Protein AF-A0A3B9SXV6-F1 (afdb_monomer)

Solvent-accessible surface area (backbone atoms only — not comparable to full-atom values): 10364 Å² total; per-residue (Å²): 132,86,76,82,76,75,73,77,79,75,77,85,62,85,47,73,67,56,53,51,51,50,53,52,51,51,51,53,49,53,53,53,49,55,56,50,52,55,51,52,51,53,52,49,53,52,51,55,48,54,52,48,52,51,48,51,51,50,51,47,52,50,48,54,50,49,55,54,65,58,34,74,46,78,51,95,86,28,33,23,39,80,89,62,39,23,32,35,82,41,63,44,57,98,93,51,78,23,40,21,39,36,30,17,78,39,85,89,46,65,80,75,50,71,45,60,67,71,68,64,85,81,84,58,86,60,69,67,30,46,41,61,75,43,80,44,68,41,88,96,40,88,51,29,37,37,38,36,39,41,28,36,47,33,99,85,56,86,53,60,70,40,77,67,48,78,50,75,42,82,75,77,75,83,77,130

Secondary structure (DSSP, 8-state):
------------S--HHHHHHHHHHHHHHHHHHHHHHHHHHHHHHHHHHHHHHHHHHHHHHHHHHHHHHH--EEETTEEEPTTS-EEEEEE--TT--SEEEEEESSTTSPEEEEEESS--TTS---S-EEEEEEEEEPTT-TTEEEEEEEEEEETTEEEEEEEEEEEEP-------

Mean predicted aligned error: 14.28 Å

Sequence (176 aa):
MKAVMRKLRNNIGTSLAEVLVTVLLLSIMGVALTVGVTTVHRTYSQIVRKANEQTLLSTTLIEMRNAIRRSVDYANGKFKSEEGYWFSFENAGTGEKGIQIAYYMEVDGAKVDSIPLVSEADGKISDVYSSFTSVAPAAGKDGIFVITGLEVGNGTDVPTKLDSYKVRQIIKGGSE

pLDDT: mean 71.32, std 14.51, range [34.28, 91.44]

Structure (mmCIF, N/CA/C/O backbone):
data_AF-A0A3B9SXV6-F1
#
_entry.id   AF-A0A3B9SXV6-F1
#
loop_
_atom_site.group_PDB
_atom_site.id
_atom_site.type_symbol
_atom_site.label_atom_id
_atom_site.label_alt_id
_atom_site.label_comp_id
_atom_site.label_asym_id
_atom_site.label_entity_id
_atom_site.label_seq_id
_atom_site.pdbx_PDB_ins_code
_atom_site.Cartn_x
_atom_site.Cartn_y
_atom_site.Cartn_z
_atom_site.occupancy
_atom_site.B_iso_or_equiv
_atom_site.auth_seq_id
_atom_site.auth_comp_id
_atom_site.auth_asym_id
_atom_site.auth_atom_id
_atom_site.pdbx_PDB_model_num
ATOM 1 N N . MET A 1 1 ? -23.915 27.992 84.548 1.00 39.25 1 MET A N 1
ATOM 2 C CA . MET A 1 1 ? -23.105 27.551 83.393 1.00 39.25 1 MET A CA 1
ATOM 3 C C . MET A 1 1 ? -23.945 26.617 82.540 1.00 39.25 1 MET A C 1
ATOM 5 O O . MET A 1 1 ? -24.216 25.499 82.955 1.00 39.25 1 MET A O 1
ATOM 9 N N . LYS A 1 2 ? -24.443 27.112 81.400 1.00 45.09 2 LYS A N 1
ATOM 10 C CA . LYS A 1 2 ? -25.197 26.325 80.418 1.00 45.09 2 LYS A CA 1
ATOM 11 C C . LYS A 1 2 ? -24.224 25.344 79.770 1.00 45.09 2 LYS A C 1
ATOM 13 O O . LYS A 1 2 ? -23.494 25.722 78.860 1.00 45.09 2 LYS A O 1
ATOM 18 N N . ALA A 1 3 ? -24.173 24.118 80.287 1.00 51.41 3 ALA A N 1
ATOM 19 C CA . ALA A 1 3 ? -23.499 23.031 79.601 1.00 51.41 3 ALA A CA 1
ATOM 20 C C . ALA A 1 3 ? -24.169 22.891 78.2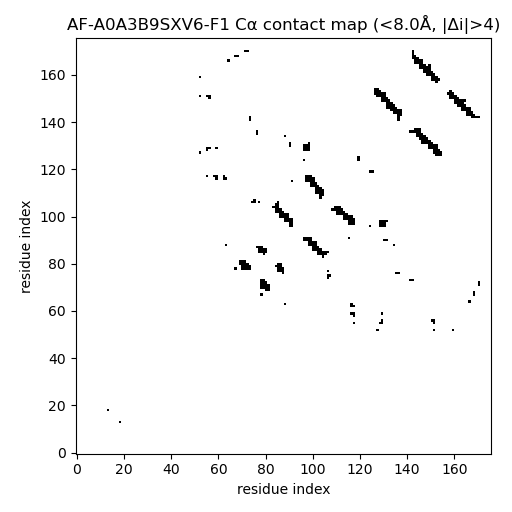36 1.00 51.41 3 ALA A C 1
ATOM 22 O O . ALA A 1 3 ? -25.367 22.628 78.129 1.00 51.41 3 ALA A O 1
ATOM 23 N N . VAL A 1 4 ? -23.379 23.178 77.211 1.00 55.59 4 VAL A N 1
ATOM 24 C CA . VAL A 1 4 ? -23.686 23.097 75.793 1.00 55.59 4 VAL A CA 1
ATOM 25 C C . VAL A 1 4 ? -24.000 21.635 75.461 1.00 55.59 4 VAL A C 1
ATOM 27 O O . VAL A 1 4 ? -23.207 20.923 74.865 1.00 55.59 4 VAL A O 1
ATOM 30 N N . MET A 1 5 ? -25.177 21.151 75.859 1.00 53.97 5 MET A N 1
ATOM 31 C CA . MET A 1 5 ? -25.737 19.879 75.402 1.00 53.97 5 MET A CA 1
ATOM 32 C C . MET A 1 5 ? -26.448 20.084 74.068 1.00 53.97 5 MET A C 1
ATOM 34 O O . MET A 1 5 ? -27.561 19.618 73.840 1.00 53.97 5 MET A O 1
ATOM 38 N N . ARG A 1 6 ? -25.770 20.746 73.129 1.00 53.00 6 ARG A N 1
ATOM 39 C CA . ARG A 1 6 ? -26.061 20.532 71.719 1.00 53.00 6 ARG A CA 1
ATOM 40 C C . ARG A 1 6 ? -25.381 19.218 71.355 1.00 53.00 6 ARG A C 1
ATOM 42 O O . ARG A 1 6 ? -24.307 19.195 70.764 1.00 53.00 6 ARG A O 1
ATOM 49 N N . LYS A 1 7 ? -26.008 18.116 71.776 1.00 46.41 7 LYS A N 1
ATOM 50 C CA . LYS A 1 7 ? -25.741 16.780 71.248 1.00 46.41 7 LYS A CA 1
ATOM 51 C C . LYS A 1 7 ? -26.100 16.864 69.765 1.00 46.41 7 LYS A C 1
ATOM 53 O O . LYS A 1 7 ? -27.257 16.721 69.382 1.00 46.41 7 LYS A O 1
ATOM 58 N N . LEU A 1 8 ? -25.114 17.211 68.939 1.00 54.09 8 LEU A N 1
ATOM 59 C CA . LEU A 1 8 ? -25.147 16.947 67.512 1.00 54.09 8 LEU A CA 1
ATOM 60 C C . LEU A 1 8 ? -25.330 15.439 67.404 1.00 54.09 8 LEU A C 1
ATOM 62 O O . LEU A 1 8 ? -24.401 14.663 67.619 1.00 54.09 8 LEU A O 1
ATOM 66 N N . ARG A 1 9 ? -26.580 15.031 67.191 1.00 52.66 9 ARG A N 1
ATOM 67 C CA . ARG A 1 9 ? -26.954 13.675 66.830 1.00 52.66 9 ARG A CA 1
ATOM 68 C C . ARG A 1 9 ? -26.360 13.428 65.447 1.00 52.66 9 ARG A C 1
ATOM 70 O O . ARG A 1 9 ? -27.032 13.594 64.436 1.00 52.66 9 ARG A O 1
ATOM 77 N N . ASN A 1 10 ? -25.069 13.111 65.425 1.00 56.06 10 ASN A N 1
ATOM 78 C CA . ASN A 1 10 ? -24.400 12.505 64.291 1.00 56.06 10 ASN A CA 1
ATOM 79 C C . ASN A 1 10 ? -25.043 11.130 64.098 1.00 56.06 10 ASN A C 1
ATOM 81 O O . ASN A 1 10 ? -24.573 10.132 64.634 1.00 56.06 10 ASN A O 1
ATOM 85 N N . ASN A 1 11 ? -26.139 11.088 63.340 1.00 53.47 11 ASN A N 1
ATOM 86 C CA . ASN A 1 11 ? -26.643 9.869 62.713 1.00 53.47 11 ASN A CA 1
ATOM 87 C C . ASN A 1 11 ? -25.750 9.551 61.503 1.00 53.47 11 ASN A C 1
ATOM 89 O O . ASN A 1 11 ? -26.212 9.492 60.370 1.00 53.47 11 ASN A O 1
ATOM 93 N N . ILE A 1 12 ? -24.445 9.409 61.750 1.00 56.47 12 ILE A N 1
ATOM 94 C CA . ILE A 1 12 ? -23.479 8.909 60.773 1.00 56.47 12 ILE A CA 1
ATOM 95 C C . ILE A 1 12 ? -23.620 7.387 60.802 1.00 56.47 12 ILE A C 1
ATOM 97 O O . ILE A 1 12 ? -22.855 6.674 61.439 1.00 56.47 12 ILE A O 1
ATOM 101 N N . GLY A 1 13 ? -24.696 6.905 60.200 1.00 59.88 13 GLY A N 1
ATOM 102 C CA . GLY A 1 13 ? -24.944 5.498 59.949 1.00 59.88 13 GLY A CA 1
ATOM 103 C C . GLY A 1 13 ? -25.673 5.441 58.625 1.00 59.88 13 GLY A C 1
ATOM 104 O O . GLY A 1 13 ? -26.790 5.946 58.533 1.00 59.88 13 GLY A O 1
ATOM 105 N N . THR A 1 14 ? -25.010 4.914 57.599 1.00 63.47 14 THR A N 1
ATOM 106 C CA . THR A 1 14 ? -25.608 4.738 56.277 1.00 63.47 14 THR A CA 1
ATOM 107 C C . THR A 1 14 ? -26.869 3.899 56.430 1.00 63.47 14 THR A C 1
ATOM 109 O O . THR A 1 14 ? -26.841 2.784 56.956 1.00 63.47 14 THR A O 1
ATOM 112 N N . SER A 1 15 ? -28.006 4.462 56.026 1.00 80.06 15 SER A N 1
ATOM 113 C CA . SER A 1 15 ? -29.268 3.727 56.046 1.00 80.06 15 SER A CA 1
ATOM 114 C C . SER A 1 15 ? -29.160 2.524 55.104 1.00 80.06 15 SER A C 1
ATOM 116 O O . SER A 1 15 ? -28.562 2.625 54.034 1.00 80.06 15 SER A O 1
ATOM 118 N N . LEU A 1 16 ? -29.773 1.389 55.455 1.00 75.69 16 LEU A N 1
ATOM 119 C CA . LEU A 1 16 ? -29.837 0.216 54.572 1.00 75.69 16 LEU A CA 1
ATOM 120 C C . LEU A 1 16 ? -30.378 0.588 53.179 1.00 75.69 16 LEU A C 1
ATOM 122 O O . LEU A 1 16 ? -29.896 0.084 52.168 1.00 75.69 16 LEU A O 1
ATOM 126 N N . ALA A 1 17 ? -31.335 1.519 53.122 1.00 83.12 17 ALA A N 1
ATOM 127 C CA . ALA A 1 17 ? -31.874 2.038 51.869 1.00 83.12 17 ALA A CA 1
ATOM 128 C C . ALA A 1 17 ? -30.847 2.873 51.086 1.00 83.12 17 ALA A C 1
ATOM 130 O O . ALA A 1 17 ? -30.810 2.814 49.864 1.00 83.12 17 ALA A O 1
ATOM 131 N N . GLU A 1 18 ? -29.987 3.619 51.774 1.00 80.69 18 GLU A N 1
ATOM 132 C CA . GLU A 1 18 ? -28.928 4.427 51.163 1.00 80.69 18 GLU A CA 1
ATOM 133 C C . GLU A 1 18 ? -27.830 3.535 50.561 1.00 80.69 18 GLU A C 1
ATOM 135 O O . GLU A 1 18 ? -27.378 3.771 49.440 1.00 80.69 18 GLU A O 1
ATOM 140 N N . VAL A 1 19 ? -27.477 2.435 51.240 1.00 88.38 19 VAL A N 1
ATOM 141 C CA . VAL A 1 19 ? -26.582 1.397 50.694 1.00 88.38 19 VAL A CA 1
ATOM 142 C C . VAL A 1 19 ? -27.220 0.687 49.493 1.00 88.38 19 VAL A C 1
ATOM 144 O O . VAL A 1 19 ? -26.563 0.466 48.479 1.00 88.38 19 VAL A O 1
ATOM 147 N N . LEU A 1 20 ? -28.516 0.374 49.554 1.00 85.88 20 LEU A N 1
ATOM 148 C CA . LEU A 1 20 ? -29.223 -0.262 48.439 1.00 85.88 20 LEU A CA 1
ATOM 149 C C . LEU A 1 20 ? -29.266 0.644 47.196 1.00 85.88 20 LEU A C 1
ATOM 151 O O . LEU A 1 20 ? -28.992 0.190 46.086 1.00 85.88 20 LEU A O 1
ATOM 155 N N . VAL A 1 21 ? -29.569 1.932 47.383 1.00 88.50 21 VAL A N 1
ATOM 156 C CA . VAL A 1 21 ? -29.612 2.924 46.299 1.00 88.50 21 VAL A CA 1
ATOM 157 C C . VAL A 1 21 ? -28.219 3.160 45.720 1.00 88.50 21 VAL A C 1
ATOM 159 O O . VAL A 1 21 ? -28.069 3.217 44.503 1.00 88.50 21 VAL A O 1
ATOM 162 N N . THR A 1 22 ? -27.182 3.246 46.554 1.00 88.75 22 THR A N 1
ATOM 163 C CA . THR A 1 22 ? -25.801 3.402 46.066 1.00 88.75 22 THR A CA 1
ATOM 164 C C . THR A 1 22 ? -25.323 2.186 45.275 1.00 88.75 22 THR A C 1
ATOM 166 O O . THR A 1 22 ? -24.760 2.365 44.199 1.00 88.75 22 THR A O 1
ATOM 169 N N . VAL A 1 23 ? -25.605 0.958 45.722 1.00 88.56 23 VAL A N 1
ATOM 170 C CA . VAL A 1 23 ? -25.275 -0.262 44.959 1.00 88.56 23 VAL A CA 1
ATOM 171 C C . VAL A 1 23 ? -26.040 -0.318 43.632 1.00 88.56 23 VAL A C 1
ATOM 173 O O . VAL A 1 23 ? -25.454 -0.661 42.604 1.00 88.56 23 VAL A O 1
ATOM 176 N N . LEU A 1 24 ? -27.318 0.072 43.623 1.00 88.94 24 LEU A N 1
ATOM 177 C CA . LEU A 1 24 ? -28.122 0.157 42.402 1.00 88.94 24 LEU A CA 1
ATOM 178 C C . LEU A 1 24 ? -27.519 1.159 41.402 1.00 88.94 24 LEU A C 1
ATOM 180 O O . LEU A 1 24 ? -27.339 0.832 40.230 1.00 88.94 24 LEU A O 1
ATOM 184 N N . LEU A 1 25 ? -27.163 2.361 41.866 1.00 88.75 25 LEU A N 1
ATOM 185 C CA . LEU A 1 25 ? -26.548 3.395 41.030 1.00 88.75 25 LEU A CA 1
ATOM 186 C C . LEU A 1 25 ? -25.181 2.955 40.491 1.00 88.75 25 LEU A C 1
ATOM 188 O O . LEU A 1 25 ? -24.907 3.136 39.305 1.00 88.75 25 LEU A O 1
ATOM 192 N N . LEU A 1 26 ? -24.354 2.317 41.322 1.00 88.12 26 LEU A N 1
ATOM 193 C CA . LEU A 1 26 ? -23.063 1.764 40.907 1.00 88.12 26 LEU A CA 1
ATOM 194 C C . LEU A 1 26 ? -23.216 0.645 39.869 1.00 88.12 26 LEU A C 1
ATOM 196 O O . LEU A 1 26 ? -22.438 0.587 38.920 1.00 88.12 26 LEU A O 1
ATOM 200 N N . SER A 1 27 ? -24.232 -0.212 40.005 1.00 84.31 27 SER A N 1
ATOM 201 C CA . SER A 1 27 ? -24.530 -1.265 39.028 1.00 84.31 27 SER A CA 1
ATOM 202 C C . SER A 1 27 ? -24.930 -0.679 37.670 1.00 84.31 27 SER A C 1
ATOM 204 O O . SER A 1 27 ? -24.380 -1.076 36.641 1.00 84.31 27 SER A O 1
ATOM 206 N N . ILE A 1 28 ? -25.811 0.328 37.664 1.00 85.44 28 ILE A N 1
ATOM 207 C CA . ILE A 1 28 ? -26.234 1.023 36.439 1.00 85.44 28 ILE A CA 1
ATOM 208 C C . ILE A 1 28 ? -25.045 1.742 35.783 1.00 85.44 28 ILE A C 1
ATOM 210 O O . ILE A 1 28 ? -24.841 1.617 34.574 1.00 85.44 28 ILE A O 1
ATOM 214 N N . MET A 1 29 ? -24.219 2.446 36.567 1.00 82.81 29 MET A N 1
ATOM 215 C CA . MET A 1 29 ? -23.000 3.089 36.060 1.00 82.81 29 MET A CA 1
ATOM 216 C C . MET A 1 29 ? -22.008 2.065 35.498 1.00 82.81 29 MET A C 1
ATOM 218 O O . MET A 1 29 ? -21.423 2.308 34.445 1.00 82.81 29 MET A O 1
ATOM 222 N N . GLY A 1 30 ? -21.853 0.905 36.141 1.00 79.06 30 GLY A N 1
ATOM 223 C CA . GLY A 1 30 ? -20.980 -0.168 35.665 1.00 79.06 30 GLY A CA 1
ATOM 224 C C . GLY A 1 30 ? -21.363 -0.672 34.272 1.00 79.06 30 GLY A C 1
ATOM 225 O O . GLY A 1 30 ? -20.494 -0.804 33.406 1.00 79.06 30 GLY A O 1
ATOM 226 N N . VAL A 1 31 ? -22.662 -0.881 34.028 1.00 77.88 31 VAL A N 1
ATOM 227 C CA . VAL A 1 31 ? -23.189 -1.300 32.715 1.00 77.88 31 VAL A CA 1
ATOM 228 C C . VAL A 1 31 ? -23.021 -0.194 31.667 1.00 77.88 31 VAL A C 1
ATOM 230 O O . VAL A 1 31 ? -22.567 -0.454 30.552 1.00 77.88 31 VAL A O 1
ATOM 233 N N . ALA A 1 32 ? -23.327 1.057 32.019 1.00 73.88 32 ALA A N 1
ATOM 234 C CA . ALA A 1 32 ? -23.171 2.190 31.105 1.00 73.88 32 ALA A CA 1
ATOM 235 C C . ALA A 1 32 ? -21.707 2.382 30.662 1.00 73.88 32 ALA A C 1
ATOM 237 O O . ALA A 1 32 ? -21.434 2.609 29.481 1.00 73.88 32 ALA A O 1
ATOM 238 N N . LEU A 1 33 ? -20.756 2.226 31.590 1.00 73.44 33 LEU A N 1
ATOM 239 C CA . LEU A 1 33 ? -19.323 2.320 31.306 1.00 73.44 33 LEU A CA 1
ATOM 240 C C . LEU A 1 33 ? -18.834 1.183 30.403 1.00 73.44 33 LEU A C 1
ATOM 242 O O . LEU A 1 33 ? -18.082 1.439 29.465 1.00 73.44 33 LEU A O 1
ATOM 246 N N . THR A 1 34 ? -19.277 -0.058 30.624 1.00 71.94 34 THR A N 1
ATOM 247 C CA . THR A 1 34 ? -18.862 -1.200 29.784 1.00 71.94 34 THR A CA 1
ATOM 248 C C . THR A 1 34 ? -19.338 -1.056 28.337 1.00 71.94 34 THR A C 1
ATOM 250 O O . THR A 1 34 ? -18.570 -1.299 27.399 1.00 71.94 34 THR A O 1
ATOM 253 N N . VAL A 1 35 ? -20.575 -0.593 28.134 1.00 73.06 35 VAL A N 1
ATOM 254 C CA . VAL A 1 35 ? -21.114 -0.311 26.792 1.00 73.06 35 VAL A CA 1
ATOM 255 C C . VAL A 1 35 ? -20.382 0.867 26.134 1.00 73.06 35 VAL A C 1
ATOM 257 O O . VAL A 1 35 ? -20.016 0.795 24.954 1.00 73.06 35 VAL A O 1
ATOM 260 N N . GLY A 1 36 ? -20.106 1.929 26.899 1.00 68.75 36 GLY A N 1
ATOM 261 C CA . GLY A 1 36 ? -19.373 3.102 26.424 1.00 68.75 36 GLY A CA 1
ATOM 262 C C . GLY A 1 36 ? -17.949 2.771 25.970 1.00 68.75 36 GLY A C 1
ATOM 263 O O . GLY A 1 36 ? -17.570 3.103 24.847 1.00 68.75 36 GLY A O 1
ATOM 264 N N . VAL A 1 37 ? -17.183 2.046 26.792 1.00 71.75 37 VAL A N 1
ATOM 265 C CA . VAL A 1 37 ? -15.795 1.648 26.489 1.00 71.75 37 VAL A CA 1
ATOM 266 C C . VAL A 1 37 ? -15.724 0.786 25.232 1.00 71.75 37 VAL A C 1
ATOM 268 O O . VAL A 1 37 ? -14.881 1.027 24.371 1.00 71.75 37 VAL A O 1
ATOM 271 N N . THR A 1 38 ? -16.638 -0.175 25.077 1.00 71.62 38 THR A N 1
ATOM 272 C CA . THR A 1 38 ? -16.666 -1.049 23.893 1.00 71.62 38 THR A CA 1
ATOM 273 C C . THR A 1 38 ? -16.910 -0.250 22.612 1.00 71.62 38 THR A C 1
ATOM 275 O O . THR A 1 38 ? -16.274 -0.496 21.587 1.00 71.62 38 THR A O 1
ATOM 278 N N . THR A 1 39 ? -17.808 0.734 22.669 1.00 71.88 39 THR A N 1
ATOM 279 C CA . THR A 1 39 ? -18.130 1.589 21.520 1.00 71.88 39 THR A CA 1
ATOM 280 C C . THR A 1 39 ? -16.957 2.495 21.159 1.00 71.88 39 THR A C 1
ATOM 282 O O . THR A 1 39 ? -16.557 2.541 19.999 1.00 71.88 39 THR A O 1
ATOM 2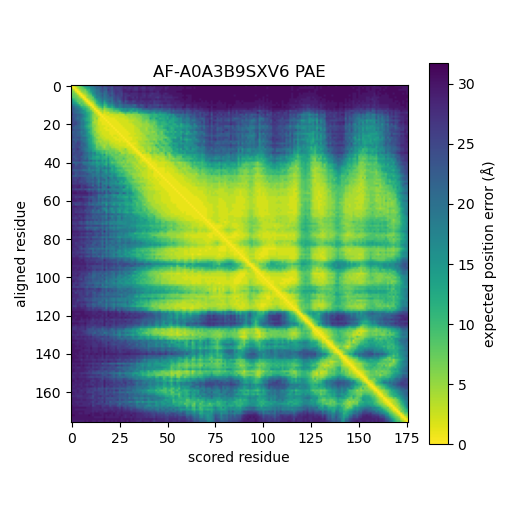85 N N . VAL A 1 40 ? -16.348 3.155 22.150 1.00 69.38 40 VAL A N 1
ATOM 286 C CA . VAL A 1 40 ? -15.164 4.003 21.937 1.00 69.38 40 VAL A CA 1
ATOM 287 C C . VAL A 1 40 ? -14.010 3.188 21.366 1.00 69.38 40 VAL A C 1
ATOM 289 O O . VAL A 1 40 ? -13.370 3.633 20.419 1.00 69.38 40 VAL A O 1
ATOM 292 N N . HIS A 1 41 ? -13.776 1.981 21.884 1.00 72.38 41 HIS A N 1
ATOM 293 C CA . HIS A 1 41 ? -12.718 1.107 21.390 1.00 72.38 41 HIS A CA 1
ATOM 294 C C . HIS A 1 41 ? -12.924 0.728 19.917 1.00 72.38 41 HIS A C 1
ATOM 296 O O . HIS A 1 41 ? -11.986 0.822 19.129 1.00 72.38 41 HIS A O 1
ATOM 302 N N . ARG A 1 42 ? -14.154 0.367 19.527 1.00 70.38 42 ARG A N 1
ATOM 303 C CA . ARG A 1 42 ? -14.500 0.045 18.132 1.00 70.38 42 ARG A CA 1
ATOM 304 C C . ARG A 1 42 ? -14.339 1.242 17.200 1.00 70.38 42 ARG A C 1
ATOM 306 O O . ARG A 1 42 ? -13.767 1.107 16.126 1.00 70.38 42 ARG A O 1
ATOM 313 N N . THR A 1 43 ? -14.820 2.414 17.600 1.00 71.81 43 THR A N 1
ATOM 314 C CA . THR A 1 43 ? -14.695 3.621 16.774 1.00 71.81 43 THR A CA 1
ATOM 315 C C . THR A 1 43 ? -13.236 4.051 16.653 1.00 71.81 43 THR A C 1
ATOM 317 O O . THR A 1 43 ? -12.773 4.384 15.565 1.00 71.81 43 THR A O 1
ATOM 320 N N . TYR A 1 44 ? -12.484 4.006 17.754 1.00 70.31 44 TYR A N 1
ATOM 321 C CA . TYR A 1 44 ? -11.065 4.337 17.755 1.00 70.31 44 TYR A CA 1
ATOM 322 C C . TYR A 1 44 ? -10.268 3.390 16.855 1.00 70.31 44 TYR A C 1
ATOM 324 O O . TYR A 1 44 ? -9.490 3.860 16.026 1.00 70.31 44 TYR A O 1
ATOM 332 N N . SER A 1 45 ? -10.497 2.076 16.951 1.00 71.31 45 SER A N 1
ATOM 333 C CA . SER A 1 45 ? -9.798 1.102 16.108 1.00 71.31 45 SER A CA 1
ATOM 334 C C . SER A 1 45 ? -10.103 1.303 14.622 1.00 71.31 45 SER A C 1
ATOM 336 O O . SER A 1 45 ? -9.185 1.255 13.805 1.00 71.31 45 SER A O 1
ATOM 338 N N . GLN A 1 46 ? -11.349 1.626 14.265 1.00 72.25 46 GLN A N 1
ATOM 339 C CA . GLN A 1 46 ? -11.728 1.966 12.890 1.00 72.25 46 GLN A CA 1
ATOM 340 C C . GLN A 1 46 ? -11.037 3.239 12.381 1.00 72.25 46 GLN A C 1
ATOM 342 O O . GLN A 1 46 ? -10.540 3.257 11.255 1.00 72.25 46 GLN A O 1
ATOM 347 N N . ILE A 1 47 ? -10.974 4.298 13.198 1.00 76.44 47 ILE A N 1
ATOM 348 C CA . ILE A 1 47 ? -10.315 5.559 12.821 1.00 76.44 47 ILE A CA 1
ATOM 349 C C . ILE A 1 47 ? -8.817 5.344 12.617 1.00 76.44 47 ILE A C 1
ATOM 351 O O . ILE A 1 47 ? -8.283 5.733 11.579 1.00 76.44 47 ILE A O 1
ATOM 355 N N . VAL A 1 48 ? -8.146 4.716 13.587 1.00 75.62 48 VAL A N 1
ATOM 356 C CA . VAL A 1 48 ? -6.707 4.429 13.508 1.00 75.62 48 VAL A CA 1
ATOM 357 C C . VAL A 1 48 ? -6.405 3.592 12.273 1.00 75.62 48 VAL A C 1
ATOM 359 O O . VAL A 1 48 ? -5.478 3.892 11.528 1.00 75.62 48 VAL A O 1
ATOM 362 N N . ARG A 1 49 ? -7.231 2.582 11.999 1.00 70.94 49 ARG A N 1
ATOM 363 C CA . ARG A 1 49 ? -7.062 1.739 10.822 1.00 70.94 49 ARG A CA 1
ATOM 364 C C . ARG A 1 49 ? -7.207 2.521 9.518 1.00 70.94 49 ARG A C 1
ATOM 366 O O . ARG A 1 49 ? -6.335 2.419 8.663 1.00 70.94 49 ARG A O 1
ATOM 373 N N . LYS A 1 50 ? -8.244 3.349 9.377 1.00 72.75 50 LYS A N 1
ATOM 374 C CA . LYS A 1 50 ? -8.421 4.193 8.185 1.00 72.75 50 LYS A CA 1
ATOM 375 C C . LYS A 1 50 ? -7.260 5.173 7.998 1.00 72.75 50 LYS A C 1
ATOM 377 O O . LYS A 1 50 ? -6.830 5.410 6.871 1.00 72.75 50 LYS A O 1
ATOM 382 N N . ALA A 1 51 ? -6.731 5.722 9.090 1.00 73.69 51 ALA A N 1
ATOM 383 C CA . ALA A 1 51 ? -5.542 6.568 9.047 1.00 73.69 51 ALA A CA 1
ATOM 384 C C . ALA A 1 51 ? -4.302 5.788 8.571 1.00 73.69 51 ALA A C 1
ATOM 386 O O . ALA A 1 51 ? -3.531 6.304 7.761 1.00 73.69 51 ALA A O 1
ATOM 387 N N . ASN A 1 52 ? -4.137 4.533 9.001 1.00 75.69 52 ASN A N 1
ATOM 388 C CA . ASN A 1 52 ? -3.054 3.661 8.539 1.00 75.69 52 ASN A CA 1
ATOM 389 C C . ASN A 1 52 ? -3.189 3.312 7.049 1.00 75.69 52 ASN A C 1
ATOM 391 O O . ASN A 1 52 ? -2.200 3.388 6.327 1.00 75.69 52 ASN A O 1
ATOM 395 N N . GLU A 1 53 ? -4.397 3.005 6.564 1.00 74.50 53 GLU A N 1
ATOM 396 C CA . GLU A 1 53 ? -4.664 2.756 5.136 1.00 74.50 53 GLU A CA 1
ATOM 397 C C . GLU A 1 53 ? -4.312 3.981 4.276 1.00 74.50 53 GLU A C 1
ATOM 399 O O . GLU A 1 53 ? -3.623 3.866 3.261 1.00 74.50 53 GLU A O 1
ATOM 404 N N . GLN A 1 54 ? -4.724 5.177 4.708 1.00 77.62 54 GLN A N 1
ATOM 405 C CA . GLN A 1 54 ? -4.383 6.429 4.024 1.00 77.62 54 GLN A CA 1
ATOM 406 C C . GLN A 1 54 ? -2.880 6.716 4.050 1.00 77.62 54 GLN A C 1
ATOM 408 O O . GLN A 1 54 ? -2.321 7.164 3.048 1.00 77.62 54 GLN A O 1
ATOM 413 N N . THR A 1 55 ? -2.223 6.442 5.177 1.00 81.94 55 THR A N 1
ATOM 414 C CA . THR A 1 55 ? -0.771 6.598 5.315 1.00 81.94 55 THR A CA 1
ATOM 415 C C . THR A 1 55 ? -0.042 5.645 4.374 1.00 81.94 55 THR A C 1
ATOM 417 O O . THR A 1 55 ? 0.837 6.083 3.639 1.00 81.94 55 THR A O 1
ATOM 420 N N . LEU A 1 56 ? -0.453 4.374 4.312 1.00 81.38 56 LEU A N 1
ATOM 421 C CA . LEU A 1 56 ? 0.128 3.381 3.410 1.00 81.38 56 LEU A CA 1
ATOM 422 C C . LEU A 1 56 ? -0.037 3.780 1.939 1.00 81.38 56 LEU A C 1
ATOM 424 O O . LEU A 1 56 ? 0.933 3.716 1.182 1.00 81.38 56 LEU A O 1
ATOM 428 N N . LEU A 1 57 ? -1.229 4.234 1.534 1.00 79.50 57 LEU A N 1
ATOM 429 C CA . LEU A 1 57 ? -1.474 4.748 0.180 1.00 79.50 57 LEU A CA 1
ATOM 430 C C . LEU A 1 57 ? -0.577 5.937 -0.143 1.00 79.50 57 LEU A C 1
ATOM 432 O O . LEU A 1 57 ? 0.051 5.965 -1.199 1.00 79.50 57 LEU A O 1
ATOM 436 N N . SER A 1 58 ? -0.512 6.910 0.765 1.00 82.25 58 SER A N 1
ATOM 437 C CA . SER A 1 58 ? 0.298 8.113 0.587 1.00 82.25 58 SER A CA 1
ATOM 438 C C . SER A 1 58 ? 1.778 7.762 0.424 1.00 82.25 58 SER A C 1
ATOM 440 O O . SER A 1 58 ? 2.403 8.180 -0.549 1.00 82.25 58 SER A O 1
ATOM 442 N N . THR A 1 59 ? 2.319 6.920 1.309 1.00 84.88 59 THR A N 1
ATOM 443 C CA . THR A 1 59 ? 3.710 6.455 1.241 1.00 84.88 59 THR A CA 1
ATOM 444 C C . THR A 1 59 ? 3.974 5.676 -0.044 1.00 84.88 59 THR A C 1
ATOM 446 O O . THR A 1 59 ? 4.939 5.970 -0.739 1.00 84.88 59 THR A O 1
ATOM 449 N N . THR A 1 60 ? 3.080 4.757 -0.421 1.00 84.19 60 THR A N 1
ATOM 450 C CA . THR A 1 60 ? 3.175 4.000 -1.681 1.00 84.19 60 THR A CA 1
ATOM 451 C C . THR A 1 60 ? 3.271 4.952 -2.876 1.00 84.19 60 THR A C 1
ATOM 453 O O . THR A 1 60 ? 4.177 4.841 -3.696 1.00 84.19 60 THR A O 1
ATOM 456 N N . LEU A 1 61 ? 2.371 5.935 -2.962 1.00 82.44 61 LEU A N 1
ATOM 457 C CA . LEU A 1 61 ? 2.353 6.912 -4.053 1.00 82.44 61 LEU A CA 1
ATOM 458 C C . LEU A 1 61 ? 3.615 7.778 -4.089 1.00 82.44 61 LEU A C 1
ATOM 460 O O . LEU A 1 61 ? 4.124 8.075 -5.173 1.00 82.44 61 LEU A O 1
ATOM 464 N N . ILE A 1 62 ? 4.106 8.200 -2.922 1.00 84.94 62 ILE A N 1
ATOM 465 C CA . ILE A 1 62 ? 5.336 8.985 -2.796 1.00 84.94 62 ILE A CA 1
ATOM 466 C C . ILE A 1 62 ? 6.531 8.161 -3.275 1.00 84.94 62 ILE A C 1
ATOM 468 O O . ILE A 1 62 ? 7.299 8.660 -4.097 1.00 84.94 62 ILE A O 1
ATOM 472 N N . GLU A 1 63 ? 6.658 6.907 -2.846 1.00 86.62 63 GLU A N 1
ATOM 473 C CA . GLU A 1 63 ? 7.774 6.043 -3.237 1.00 86.62 63 GLU A CA 1
ATOM 474 C C . GLU A 1 63 ? 7.735 5.673 -4.721 1.00 86.62 63 GLU A C 1
ATOM 476 O O . GLU A 1 63 ? 8.751 5.815 -5.404 1.00 86.62 63 GLU A O 1
ATOM 481 N N . MET A 1 64 ? 6.564 5.333 -5.276 1.00 85.25 64 MET A N 1
ATOM 482 C CA . MET A 1 64 ? 6.421 5.126 -6.726 1.00 85.25 64 MET A CA 1
ATOM 483 C C . MET A 1 64 ? 6.832 6.377 -7.500 1.00 85.25 64 MET A C 1
ATOM 485 O O . MET A 1 64 ? 7.620 6.310 -8.442 1.00 85.25 64 MET A O 1
ATOM 489 N N . ARG A 1 65 ? 6.334 7.550 -7.088 1.00 83.50 65 ARG A N 1
ATOM 490 C CA . ARG A 1 65 ? 6.679 8.824 -7.725 1.00 83.50 65 ARG A CA 1
ATOM 491 C C . ARG A 1 65 ? 8.172 9.123 -7.614 1.00 83.50 65 ARG A C 1
ATOM 493 O O . ARG A 1 65 ? 8.751 9.617 -8.577 1.00 83.50 65 ARG A O 1
ATOM 500 N N . ASN A 1 66 ? 8.787 8.861 -6.466 1.00 85.06 66 ASN A N 1
ATOM 501 C CA . ASN A 1 66 ? 10.206 9.104 -6.237 1.00 85.06 66 ASN A CA 1
ATOM 502 C C . ASN A 1 66 ? 11.076 8.185 -7.093 1.00 85.06 66 ASN A C 1
ATOM 504 O O . ASN A 1 66 ? 12.006 8.674 -7.730 1.00 85.06 66 ASN A O 1
ATOM 508 N N . ALA A 1 67 ? 10.755 6.892 -7.150 1.00 84.12 67 ALA A N 1
ATOM 509 C CA . ALA A 1 67 ? 11.443 5.929 -8.000 1.00 84.12 67 ALA A CA 1
ATOM 510 C C . ALA A 1 67 ? 11.329 6.311 -9.484 1.00 84.12 67 ALA A C 1
ATOM 512 O O . ALA A 1 67 ? 12.349 6.408 -10.159 1.00 84.12 67 ALA A O 1
ATOM 513 N N . ILE A 1 68 ? 10.128 6.657 -9.965 1.00 83.06 68 ILE A N 1
ATOM 514 C CA . ILE A 1 68 ? 9.922 7.139 -11.343 1.00 83.06 68 ILE A CA 1
ATOM 515 C C . ILE A 1 68 ? 10.667 8.456 -11.598 1.00 83.06 68 ILE A C 1
ATOM 517 O O . ILE A 1 68 ? 11.212 8.671 -12.670 1.00 83.06 68 ILE A O 1
ATOM 521 N N . ARG A 1 69 ? 10.711 9.377 -10.632 1.00 82.94 69 ARG A N 1
ATOM 522 C CA . ARG A 1 69 ? 11.428 10.649 -10.811 1.00 82.94 69 ARG A CA 1
ATOM 523 C C . ARG A 1 69 ? 12.943 10.453 -10.924 1.00 82.94 69 ARG A C 1
ATOM 525 O O . ARG A 1 69 ? 13.585 11.256 -11.588 1.00 82.94 69 ARG A O 1
ATOM 532 N N . ARG A 1 70 ? 13.493 9.444 -10.243 1.00 83.88 70 ARG A N 1
ATOM 533 C CA . ARG A 1 70 ? 14.921 9.091 -10.280 1.00 83.88 70 ARG A CA 1
ATOM 534 C C . ARG A 1 70 ? 15.299 8.235 -11.488 1.00 83.88 70 ARG A C 1
ATOM 536 O O . ARG A 1 70 ? 16.480 7.983 -11.679 1.00 83.88 70 ARG A O 1
ATOM 543 N N . SER A 1 71 ? 14.342 7.745 -12.275 1.00 84.06 71 SER A N 1
ATOM 544 C CA . SER A 1 71 ? 14.703 6.970 -13.454 1.00 84.06 71 SER A CA 1
ATOM 545 C C . SER A 1 71 ? 15.233 7.875 -14.564 1.00 84.06 71 SER A C 1
ATOM 547 O O . SER A 1 71 ? 14.797 9.016 -14.739 1.00 84.06 71 SER A O 1
ATOM 549 N N . VAL A 1 72 ? 16.208 7.350 -15.297 1.00 85.25 72 VAL A N 1
ATOM 550 C CA . VAL A 1 72 ? 16.923 8.055 -16.365 1.00 85.25 72 VAL A CA 1
ATOM 551 C C . VAL A 1 72 ? 16.381 7.722 -17.748 1.00 85.25 72 VAL A C 1
ATOM 553 O O . VAL A 1 72 ? 16.535 8.519 -18.665 1.00 85.25 72 VAL A O 1
ATOM 556 N N . ASP A 1 73 ? 15.746 6.560 -17.894 1.00 84.38 73 ASP A N 1
ATOM 557 C CA . ASP A 1 73 ? 15.254 6.051 -19.172 1.00 84.38 73 ASP A CA 1
ATOM 558 C C . ASP A 1 73 ? 13.996 5.193 -18.970 1.00 84.38 73 ASP A C 1
ATOM 560 O O . ASP A 1 73 ? 13.673 4.783 -17.846 1.00 84.38 73 ASP A O 1
ATOM 564 N N . TYR A 1 74 ? 13.283 4.930 -20.060 1.00 80.44 74 TYR A N 1
ATOM 565 C CA . TYR A 1 74 ? 12.062 4.147 -20.083 1.00 80.44 74 TYR A CA 1
ATOM 566 C C . TYR A 1 74 ? 11.916 3.353 -21.386 1.00 80.44 74 TYR A C 1
ATOM 568 O O . TYR A 1 74 ? 11.953 3.916 -22.475 1.00 80.44 74 TYR A O 1
ATOM 576 N N . ALA A 1 75 ? 11.663 2.050 -21.263 1.00 81.44 75 ALA A N 1
ATOM 577 C CA . ALA A 1 75 ? 11.420 1.158 -22.391 1.00 81.44 75 ALA A CA 1
ATOM 578 C C . ALA A 1 75 ? 10.550 -0.034 -21.961 1.00 81.44 75 ALA A C 1
ATOM 580 O O . ALA A 1 75 ? 10.679 -0.534 -20.844 1.00 81.44 75 ALA A O 1
ATOM 581 N N . ASN A 1 76 ? 9.647 -0.486 -22.840 1.00 81.25 76 ASN A N 1
ATOM 582 C CA . ASN A 1 76 ? 8.794 -1.676 -22.666 1.00 81.25 76 ASN A CA 1
ATOM 583 C C . ASN A 1 76 ? 8.116 -1.807 -21.285 1.00 81.25 76 ASN A C 1
ATOM 585 O O . ASN A 1 76 ? 8.062 -2.890 -20.706 1.00 81.25 76 ASN A O 1
ATOM 589 N N . GLY A 1 77 ? 7.595 -0.714 -20.717 1.00 76.69 77 GLY A N 1
ATOM 590 C CA . GLY A 1 77 ? 6.935 -0.787 -19.405 1.00 76.69 77 GLY A CA 1
ATOM 591 C C . GLY A 1 77 ? 7.877 -0.733 -18.199 1.00 76.69 77 GLY A C 1
ATOM 592 O O . GLY A 1 77 ? 7.383 -0.719 -17.074 1.00 76.69 77 GLY A O 1
ATOM 593 N N . LYS A 1 78 ? 9.195 -0.642 -18.408 1.00 84.62 78 LYS A N 1
ATOM 594 C CA . LYS A 1 78 ? 10.221 -0.632 -17.359 1.00 84.62 78 LYS A CA 1
ATOM 595 C C . LYS A 1 78 ? 11.019 0.666 -17.360 1.00 84.62 78 LYS A C 1
ATOM 597 O O . LYS A 1 78 ? 11.269 1.272 -18.397 1.00 84.62 78 LYS A O 1
ATOM 602 N N . PHE A 1 79 ? 11.447 1.071 -16.177 1.00 86.00 79 PHE A N 1
ATOM 603 C CA . PHE A 1 79 ? 12.240 2.265 -15.923 1.00 86.00 79 PHE A CA 1
ATOM 604 C C . PHE A 1 79 ? 13.696 1.903 -15.700 1.00 86.00 79 PHE A C 1
ATOM 606 O O . PHE A 1 79 ? 13.978 0.934 -15.008 1.00 86.00 79 PHE A O 1
ATOM 613 N N . LYS A 1 80 ? 14.628 2.705 -16.197 1.00 88.38 80 LYS A N 1
ATOM 614 C CA . LYS A 1 80 ? 16.049 2.528 -15.905 1.00 88.38 80 LYS A CA 1
ATOM 615 C C . LYS A 1 80 ? 16.456 3.390 -14.717 1.00 88.38 80 LYS A C 1
ATOM 617 O O . LYS A 1 80 ? 16.249 4.599 -14.739 1.00 88.38 80 LYS A O 1
ATOM 622 N N . SER A 1 81 ? 17.027 2.786 -13.685 1.00 87.38 81 SER A N 1
ATOM 623 C CA . SER A 1 81 ? 17.661 3.483 -12.562 1.00 87.38 81 SER A CA 1
ATOM 624 C C . SER A 1 81 ? 18.950 4.184 -13.009 1.00 87.38 81 SER A C 1
ATOM 626 O O . SER A 1 81 ? 19.583 3.764 -13.979 1.00 87.38 81 SER A O 1
ATOM 628 N N . GLU A 1 82 ? 19.385 5.206 -12.269 1.00 85.19 82 GLU A N 1
ATOM 629 C CA . GLU A 1 82 ? 20.721 5.813 -12.415 1.00 85.19 82 GLU A CA 1
ATOM 630 C C . GLU A 1 82 ? 21.849 4.773 -12.285 1.00 85.19 82 GLU A C 1
ATOM 632 O O . GLU A 1 82 ? 22.886 4.891 -12.931 1.00 85.19 82 GLU A O 1
ATOM 637 N N . GLU A 1 83 ? 21.616 3.710 -11.512 1.00 85.31 83 GLU A N 1
ATOM 638 C CA . GLU A 1 83 ? 22.550 2.593 -11.313 1.00 85.31 83 GLU A CA 1
ATOM 639 C C . GLU A 1 83 ? 22.610 1.618 -12.507 1.00 85.31 83 GLU A C 1
ATOM 641 O O . GLU A 1 83 ? 23.385 0.666 -12.495 1.00 85.31 83 GLU A O 1
ATOM 646 N N . GLY A 1 84 ? 21.796 1.835 -13.545 1.00 85.00 84 GLY A N 1
ATOM 647 C CA . GLY A 1 84 ? 21.796 1.045 -14.778 1.00 85.00 84 GLY A CA 1
ATOM 648 C C . GLY A 1 84 ? 20.808 -0.125 -14.812 1.00 85.00 84 GLY A C 1
ATOM 649 O O . GLY A 1 84 ? 20.564 -0.655 -15.894 1.00 85.00 84 GLY A O 1
ATOM 650 N N . TYR A 1 85 ? 20.193 -0.486 -13.682 1.00 88.56 85 TYR A N 1
ATOM 651 C CA . TYR A 1 85 ? 19.171 -1.537 -13.610 1.00 88.56 85 TYR A CA 1
ATOM 652 C C . TYR A 1 85 ? 17.822 -1.081 -14.159 1.00 88.56 85 TYR A C 1
ATOM 654 O O . TYR A 1 85 ? 17.397 0.052 -13.930 1.00 88.56 85 TYR A O 1
ATOM 662 N N . TRP A 1 86 ? 17.107 -1.991 -14.810 1.00 90.31 86 TRP A N 1
ATOM 663 C CA . TRP A 1 86 ? 15.713 -1.794 -15.189 1.00 90.31 86 TRP A CA 1
ATOM 664 C C . TRP A 1 86 ? 14.795 -2.212 -14.045 1.00 90.31 86 TRP A C 1
ATOM 666 O O . TRP A 1 86 ? 15.069 -3.196 -13.367 1.00 90.31 86 TRP A O 1
ATOM 676 N N . PHE A 1 87 ? 13.695 -1.499 -13.829 1.00 89.75 87 PHE A N 1
ATOM 677 C CA . PHE A 1 87 ? 12.718 -1.834 -12.806 1.00 89.75 87 PHE A CA 1
ATOM 678 C C . PHE A 1 87 ? 11.274 -1.584 -13.243 1.00 89.75 87 PHE A C 1
ATOM 680 O O . PHE A 1 87 ? 10.992 -0.712 -14.066 1.00 89.75 87 PHE A O 1
ATOM 687 N N . SER A 1 88 ? 10.342 -2.333 -12.666 1.00 87.44 88 SER A N 1
ATOM 688 C CA . SER A 1 88 ? 8.894 -2.139 -12.806 1.00 87.44 88 SER A CA 1
ATOM 689 C C . SER A 1 88 ? 8.216 -2.246 -11.444 1.00 87.44 88 SER A C 1
ATOM 691 O O . SER A 1 88 ? 8.764 -2.813 -10.498 1.00 87.44 88 SER A O 1
ATOM 693 N N . PHE A 1 89 ? 7.012 -1.689 -11.343 1.00 86.56 89 PHE A N 1
ATOM 694 C CA . PHE A 1 89 ? 6.135 -1.962 -10.210 1.00 86.56 89 PHE A CA 1
ATOM 695 C C . PHE A 1 89 ? 5.248 -3.145 -10.561 1.00 86.56 89 PHE A C 1
ATOM 697 O O . PHE A 1 89 ? 4.627 -3.157 -11.624 1.00 86.56 89 PHE A O 1
ATOM 704 N N . GLU A 1 90 ? 5.162 -4.108 -9.655 1.00 85.44 90 GLU A N 1
ATOM 705 C CA . GLU A 1 90 ? 4.337 -5.304 -9.797 1.00 85.44 90 GLU A CA 1
ATOM 706 C C . GLU A 1 90 ? 3.544 -5.524 -8.509 1.00 85.44 90 GLU A C 1
ATOM 708 O O . GLU A 1 90 ? 3.983 -5.130 -7.427 1.00 85.44 90 GLU A O 1
ATOM 713 N N . ASN A 1 91 ? 2.383 -6.170 -8.603 1.00 82.50 91 ASN A N 1
ATOM 714 C CA . ASN A 1 91 ? 1.794 -6.766 -7.409 1.00 82.50 91 ASN A CA 1
ATOM 715 C C . ASN A 1 91 ? 2.635 -7.984 -7.016 1.00 82.50 91 ASN A C 1
ATOM 717 O O . ASN A 1 91 ? 3.142 -8.702 -7.883 1.00 82.50 91 ASN A O 1
ATOM 721 N N . ALA A 1 92 ? 2.776 -8.210 -5.715 1.00 79.62 92 ALA A N 1
ATOM 722 C CA . ALA A 1 92 ? 3.464 -9.379 -5.197 1.00 79.62 92 ALA A CA 1
ATOM 723 C C . ALA A 1 92 ? 2.796 -10.677 -5.698 1.00 79.62 92 ALA A C 1
ATOM 725 O O . ALA A 1 92 ? 1.588 -10.725 -5.952 1.00 79.62 92 ALA A O 1
ATOM 726 N N . GLY A 1 93 ? 3.614 -11.708 -5.923 1.00 70.94 93 GLY A N 1
ATOM 727 C CA . GLY A 1 93 ? 3.181 -12.970 -6.524 1.00 70.94 93 GLY A CA 1
ATOM 728 C C . GLY A 1 93 ? 2.374 -13.857 -5.570 1.00 70.94 93 GLY A C 1
ATOM 729 O O . GLY A 1 93 ? 2.031 -13.478 -4.454 1.00 70.94 93 GLY A O 1
ATOM 730 N N . THR A 1 94 ? 2.074 -15.084 -5.998 1.00 59.81 94 THR A N 1
ATOM 731 C CA . THR A 1 94 ? 1.329 -16.067 -5.192 1.00 59.81 94 THR A CA 1
ATOM 732 C C . THR A 1 94 ? 1.963 -16.290 -3.818 1.00 59.81 94 THR A C 1
ATOM 734 O O . THR A 1 94 ? 3.034 -16.880 -3.723 1.00 59.81 94 THR A O 1
ATOM 737 N N . GLY A 1 95 ? 1.257 -15.868 -2.765 1.00 64.12 95 GLY A N 1
ATOM 738 C CA . GLY A 1 95 ? 1.662 -16.031 -1.364 1.00 64.12 95 GLY A CA 1
ATOM 739 C C . GLY A 1 95 ? 2.127 -14.740 -0.688 1.00 64.12 95 GLY A C 1
ATOM 740 O O . GLY A 1 95 ? 2.132 -14.679 0.539 1.00 64.12 95 GLY A O 1
ATOM 741 N N . GLU A 1 96 ? 2.426 -13.699 -1.462 1.00 69.50 96 GLU A N 1
ATOM 742 C CA . GLU A 1 96 ? 2.838 -12.387 -0.966 1.00 69.50 96 GLU A CA 1
ATOM 743 C C . GLU A 1 96 ? 1.765 -11.334 -1.276 1.00 69.50 96 GLU A C 1
ATOM 745 O O . GLU A 1 96 ? 0.944 -11.487 -2.182 1.00 69.50 96 GLU A O 1
ATOM 750 N N . LYS A 1 97 ? 1.730 -10.262 -0.484 1.00 74.56 97 LYS A N 1
ATOM 751 C CA . LYS A 1 97 ? 0.774 -9.160 -0.632 1.00 74.56 97 LYS A CA 1
ATOM 752 C C . LYS A 1 97 ? 1.533 -7.847 -0.697 1.00 74.56 97 LYS A C 1
ATOM 754 O O . LYS A 1 97 ? 2.549 -7.694 -0.029 1.00 74.56 97 LYS A O 1
ATOM 759 N N . GLY A 1 98 ? 1.010 -6.894 -1.458 1.00 79.25 98 GLY A N 1
ATOM 760 C CA . GLY A 1 98 ? 1.630 -5.583 -1.598 1.00 79.25 98 GLY A CA 1
ATOM 761 C C . GLY A 1 98 ? 2.105 -5.291 -3.014 1.00 79.25 98 GLY A C 1
ATOM 762 O O . GLY A 1 98 ? 2.005 -6.121 -3.921 1.00 79.25 98 GLY A O 1
ATOM 763 N N . ILE A 1 99 ? 2.657 -4.093 -3.177 1.00 83.44 99 ILE A N 1
ATOM 764 C CA . ILE A 1 99 ? 3.377 -3.680 -4.379 1.00 83.44 99 ILE A CA 1
ATOM 765 C C . ILE A 1 99 ? 4.868 -3.911 -4.148 1.00 83.44 99 ILE A C 1
ATOM 767 O O . ILE A 1 99 ? 5.408 -3.552 -3.100 1.00 83.44 99 ILE A O 1
ATOM 771 N N . GLN A 1 100 ? 5.539 -4.463 -5.150 1.00 87.25 100 GLN A N 1
ATOM 772 C CA . GLN A 1 100 ? 6.982 -4.671 -5.175 1.00 87.25 100 GLN A CA 1
ATOM 773 C C . GLN A 1 100 ? 7.623 -3.909 -6.334 1.00 87.25 100 GLN A C 1
ATOM 775 O O . GLN A 1 100 ? 6.988 -3.654 -7.362 1.00 87.25 100 GLN A O 1
ATOM 780 N N . ILE A 1 101 ? 8.897 -3.573 -6.168 1.00 88.12 101 ILE A N 1
ATOM 781 C CA . ILE A 1 101 ? 9.779 -3.151 -7.250 1.00 88.12 101 ILE A CA 1
ATOM 782 C C . ILE A 1 101 ? 10.495 -4.403 -7.747 1.00 88.12 101 ILE A C 1
ATOM 784 O O . ILE A 1 101 ? 11.258 -5.007 -6.997 1.00 88.12 101 ILE A O 1
ATOM 788 N N . ALA A 1 102 ? 10.239 -4.805 -8.988 1.00 89.19 102 ALA A N 1
ATOM 789 C CA . ALA A 1 102 ? 10.967 -5.882 -9.649 1.00 89.19 102 ALA A CA 1
ATOM 790 C C . ALA A 1 102 ? 12.143 -5.300 -10.436 1.00 89.19 102 ALA A C 1
ATOM 792 O O . ALA A 1 102 ? 11.958 -4.322 -11.156 1.00 89.19 102 ALA A O 1
ATOM 793 N N . TYR A 1 103 ? 13.326 -5.901 -10.314 1.00 90.44 103 TYR A N 1
ATOM 794 C CA . TYR A 1 103 ? 14.557 -5.474 -10.980 1.00 90.44 103 TYR A CA 1
ATOM 795 C C . TYR A 1 103 ? 14.962 -6.441 -12.096 1.00 90.44 103 TYR A C 1
ATOM 797 O O . TYR A 1 103 ? 14.804 -7.658 -11.980 1.00 90.44 103 TYR A O 1
ATOM 805 N N . TYR A 1 104 ? 15.537 -5.895 -13.164 1.00 91.44 104 TYR A N 1
ATOM 806 C CA . TYR A 1 104 ? 15.991 -6.602 -14.358 1.00 91.44 104 TYR A CA 1
ATOM 807 C C . TYR A 1 104 ? 17.340 -6.028 -14.807 1.00 91.44 104 TYR A C 1
ATOM 809 O O . TYR A 1 104 ? 17.573 -4.821 -14.721 1.00 91.44 104 TYR A O 1
ATOM 817 N N . MET A 1 105 ? 18.232 -6.879 -15.318 1.00 88.81 105 MET A N 1
ATOM 818 C CA . MET A 1 105 ? 19.506 -6.419 -15.899 1.00 88.81 105 MET A CA 1
ATOM 819 C C . MET A 1 105 ? 19.314 -5.794 -17.289 1.00 88.81 105 MET A C 1
ATOM 821 O O . MET A 1 105 ? 20.033 -4.874 -17.663 1.00 88.81 105 MET A O 1
ATOM 825 N N . GLU A 1 106 ? 18.307 -6.252 -18.033 1.00 88.94 106 GLU A N 1
ATOM 826 C CA . GLU A 1 106 ? 17.977 -5.795 -19.386 1.00 88.94 106 GLU A CA 1
ATOM 827 C C . GLU A 1 106 ? 16.470 -5.537 -19.510 1.00 88.94 106 GLU A C 1
ATOM 829 O O . GLU A 1 106 ? 15.675 -6.118 -18.764 1.00 88.94 106 GLU A O 1
ATOM 834 N N . VAL A 1 107 ? 16.069 -4.695 -20.472 1.00 84.12 107 VAL A N 1
ATOM 835 C CA . VAL A 1 107 ? 14.662 -4.308 -20.699 1.00 84.12 107 VAL A CA 1
ATOM 836 C C . VAL A 1 107 ? 13.771 -5.534 -20.877 1.00 84.12 107 VAL A C 1
ATOM 838 O O . VAL A 1 107 ? 12.758 -5.658 -20.201 1.00 84.12 107 VAL A O 1
ATOM 841 N N . ASP A 1 108 ? 14.173 -6.483 -21.715 1.00 86.69 108 ASP A N 1
ATOM 842 C CA . ASP A 1 108 ? 13.406 -7.710 -21.976 1.00 86.69 108 ASP A CA 1
ATOM 843 C C . ASP A 1 108 ? 13.995 -8.928 -21.247 1.00 86.69 108 ASP A C 1
ATOM 845 O O . ASP A 1 108 ? 13.654 -10.075 -21.529 1.00 86.69 108 ASP A O 1
ATOM 849 N N . GLY A 1 109 ? 14.881 -8.673 -20.280 1.00 85.88 109 GLY A N 1
ATOM 850 C CA . GLY A 1 109 ? 15.553 -9.700 -19.502 1.00 85.88 109 GLY A CA 1
ATOM 851 C C . GLY A 1 109 ? 14.657 -10.348 -18.448 1.00 85.88 109 GLY A C 1
ATOM 852 O O . GLY A 1 109 ? 13.583 -9.849 -18.090 1.00 85.88 109 GLY A O 1
ATOM 853 N N . ALA A 1 110 ? 15.148 -11.462 -17.904 1.00 88.25 110 ALA A N 1
ATOM 854 C CA . ALA A 1 110 ? 14.537 -12.118 -16.758 1.00 88.25 110 ALA A CA 1
ATOM 855 C C . ALA A 1 110 ? 14.593 -11.222 -15.510 1.00 88.25 110 ALA A C 1
ATOM 857 O O . ALA A 1 110 ? 15.520 -10.427 -15.328 1.00 88.25 110 ALA A O 1
ATOM 858 N N . LYS A 1 111 ? 13.589 -11.373 -14.642 1.00 88.62 111 LYS A N 1
ATOM 859 C CA . LYS A 1 111 ? 13.566 -10.744 -13.320 1.00 88.62 111 LYS A CA 1
ATOM 860 C C . LYS A 1 111 ? 14.734 -11.284 -12.492 1.00 88.62 111 LYS A C 1
ATOM 862 O O . LYS A 1 111 ? 14.899 -12.496 -12.381 1.00 88.62 111 LYS A O 1
ATOM 867 N N . VAL A 1 112 ? 15.527 -10.376 -11.937 1.00 88.31 112 VAL A N 1
ATOM 868 C CA . VAL A 1 112 ? 16.737 -10.683 -11.161 1.00 88.31 112 VAL A CA 1
ATOM 869 C C . VAL A 1 112 ? 16.446 -10.627 -9.669 1.00 88.31 112 VAL A C 1
ATOM 871 O O . VAL A 1 112 ? 16.932 -11.469 -8.924 1.00 88.31 112 VAL A O 1
ATOM 874 N N . ASP A 1 113 ? 15.637 -9.655 -9.247 1.00 88.12 113 ASP A N 1
ATOM 875 C CA . ASP A 1 113 ? 15.279 -9.462 -7.845 1.00 88.12 113 ASP A CA 1
ATOM 876 C C . ASP A 1 113 ? 13.913 -8.770 -7.711 1.00 88.12 113 ASP A C 1
ATOM 878 O O . ASP A 1 113 ? 13.384 -8.205 -8.676 1.00 88.12 113 ASP A O 1
ATOM 882 N N . SER A 1 114 ? 13.327 -8.804 -6.517 1.00 86.19 114 SER A N 1
ATOM 883 C CA . SER A 1 114 ? 12.234 -7.911 -6.141 1.00 86.19 114 SER A CA 1
ATOM 884 C C . SER A 1 114 ? 12.259 -7.543 -4.677 1.00 86.19 114 SER A C 1
ATOM 886 O O . SER A 1 114 ? 12.420 -8.396 -3.812 1.00 86.19 114 SER A O 1
ATOM 888 N N . ILE A 1 115 ? 11.969 -6.273 -4.418 1.00 84.81 115 ILE A N 1
ATOM 889 C CA . ILE A 1 115 ? 11.918 -5.717 -3.071 1.00 84.81 115 ILE A CA 1
ATOM 890 C C . ILE A 1 115 ? 10.523 -5.122 -2.850 1.00 84.81 115 ILE A C 1
ATOM 892 O O . ILE A 1 115 ? 10.017 -4.425 -3.737 1.00 84.81 115 ILE A O 1
ATOM 896 N N . PRO A 1 116 ? 9.874 -5.363 -1.697 1.00 83.75 116 PRO A N 1
ATOM 897 C CA . PRO A 1 116 ? 8.613 -4.706 -1.369 1.00 83.75 116 PRO A CA 1
ATOM 898 C C . PRO A 1 116 ? 8.788 -3.183 -1.373 1.00 83.75 116 PRO A C 1
ATOM 900 O O . PRO A 1 116 ? 9.730 -2.651 -0.788 1.00 83.75 116 PRO A O 1
ATOM 903 N N . LEU A 1 117 ? 7.872 -2.475 -2.038 1.00 82.19 117 LEU A N 1
ATOM 904 C CA . LEU A 1 117 ? 7.956 -1.024 -2.228 1.00 82.19 117 LEU A CA 1
ATOM 905 C C . LEU A 1 117 ? 7.827 -0.267 -0.903 1.00 82.19 117 LEU A C 1
ATOM 907 O O . LEU A 1 117 ? 8.534 0.706 -0.655 1.00 82.19 117 LEU A O 1
ATOM 911 N N . VAL A 1 118 ? 6.901 -0.715 -0.063 1.00 76.31 118 VAL A N 1
ATOM 912 C CA . VAL A 1 118 ? 6.756 -0.245 1.308 1.00 76.31 118 VAL A CA 1
ATOM 913 C C . VAL A 1 118 ? 6.955 -1.481 2.168 1.00 76.31 118 VAL A C 1
ATOM 915 O O . VAL A 1 118 ? 6.072 -2.329 2.251 1.00 76.31 118 VAL A O 1
ATOM 918 N N . SER A 1 119 ? 8.162 -1.642 2.712 1.00 59.25 119 SER A N 1
ATOM 919 C CA . SER A 1 119 ? 8.495 -2.789 3.552 1.00 59.25 119 SER A CA 1
ATOM 920 C C . SER A 1 119 ? 7.634 -2.781 4.809 1.00 59.25 119 SER A C 1
ATOM 922 O O . SER A 1 119 ? 7.585 -1.776 5.523 1.00 59.25 119 SER A O 1
ATOM 924 N N . GLU A 1 120 ? 7.032 -3.917 5.137 1.00 57.31 120 GLU A N 1
ATOM 925 C CA . GLU A 1 120 ? 6.604 -4.167 6.505 1.00 57.31 120 GLU A CA 1
ATOM 926 C C . GLU A 1 120 ? 7.863 -4.313 7.357 1.00 57.31 120 GLU A C 1
ATOM 928 O O . GLU A 1 120 ? 8.628 -5.268 7.204 1.00 57.31 120 GLU A O 1
ATOM 933 N N . ALA A 1 121 ? 8.109 -3.340 8.235 1.00 41.72 121 ALA A N 1
ATOM 934 C CA . ALA A 1 121 ? 9.021 -3.556 9.344 1.00 41.72 121 ALA A CA 1
ATOM 935 C C . ALA A 1 121 ? 8.536 -4.819 10.086 1.00 41.72 121 ALA A C 1
ATOM 937 O O . ALA A 1 121 ? 7.398 -4.858 10.546 1.00 41.72 121 ALA A O 1
ATOM 938 N N . ASP A 1 122 ? 9.380 -5.849 10.148 1.00 42.81 122 ASP A N 1
ATOM 939 C CA . ASP A 1 122 ? 9.210 -7.093 10.921 1.00 42.81 122 ASP A CA 1
ATOM 940 C C . ASP A 1 122 ? 8.458 -8.291 10.306 1.00 42.81 122 ASP A C 1
ATOM 942 O O . ASP A 1 122 ? 8.090 -9.208 11.042 1.00 42.81 122 ASP A O 1
ATOM 946 N N . GLY A 1 123 ? 8.294 -8.384 8.980 1.00 40.00 123 GLY A N 1
ATOM 947 C CA . GLY A 1 123 ? 7.966 -9.673 8.329 1.00 40.00 123 GLY A CA 1
ATOM 948 C C . GLY A 1 123 ? 6.646 -10.327 8.773 1.00 40.00 123 GLY A C 1
ATOM 949 O O . GLY A 1 123 ? 6.451 -11.533 8.611 1.00 40.00 123 GLY A O 1
ATOM 950 N N . LYS A 1 124 ? 5.735 -9.541 9.349 1.00 43.03 124 LYS A N 1
ATOM 951 C CA . LYS A 1 124 ? 4.363 -9.945 9.632 1.00 43.03 124 LYS A CA 1
ATOM 952 C C . LYS A 1 124 ? 3.478 -9.285 8.603 1.00 43.03 124 LYS A C 1
ATOM 954 O O . LYS A 1 124 ? 3.227 -8.094 8.753 1.00 43.03 124 LYS A O 1
ATOM 959 N N . ILE A 1 125 ? 2.983 -10.106 7.671 1.00 47.41 125 ILE A N 1
ATOM 960 C CA . ILE A 1 125 ? 1.890 -9.783 6.749 1.00 47.41 125 ILE A CA 1
ATOM 961 C C . ILE A 1 125 ? 0.873 -8.958 7.528 1.00 47.41 125 ILE A C 1
ATOM 963 O O . ILE A 1 125 ? 0.151 -9.484 8.380 1.00 47.41 125 ILE A O 1
ATOM 967 N N . SER A 1 126 ? 0.863 -7.657 7.295 1.00 55.03 126 SER A N 1
ATOM 968 C CA . SER A 1 126 ? -0.145 -6.793 7.856 1.00 55.03 126 SER A CA 1
ATOM 969 C C . SER A 1 126 ? -1.452 -7.146 7.163 1.00 55.03 126 SER A C 1
ATOM 971 O O . SER A 1 126 ? -1.506 -7.492 5.977 1.00 55.03 126 SER A O 1
ATOM 973 N N . ASP A 1 127 ? -2.550 -7.043 7.901 1.00 61.78 127 ASP A N 1
ATOM 974 C CA . ASP A 1 127 ? -3.875 -7.183 7.310 1.00 61.78 127 ASP A CA 1
ATOM 975 C C . ASP A 1 127 ? -4.135 -6.121 6.221 1.00 61.78 127 ASP A C 1
ATOM 977 O O . ASP A 1 127 ? -5.180 -6.161 5.589 1.00 61.78 127 ASP A O 1
ATOM 981 N N . VAL A 1 128 ? -3.221 -5.169 5.985 1.00 69.50 128 VAL A N 1
ATOM 982 C CA . VAL A 1 128 ? -3.416 -3.966 5.177 1.00 69.50 128 VAL A CA 1
ATOM 983 C C . VAL A 1 128 ? -2.314 -3.842 4.124 1.00 69.50 128 VAL A C 1
ATOM 985 O O . VAL A 1 128 ? -1.196 -3.449 4.426 1.00 69.50 128 VAL A O 1
ATOM 988 N N . TYR A 1 129 ? -2.633 -4.094 2.859 1.00 72.06 129 TYR A N 1
ATOM 989 C CA . TYR A 1 129 ? -1.648 -4.067 1.772 1.00 72.06 129 TYR A CA 1
ATOM 990 C C . TYR A 1 129 ? -2.109 -3.182 0.619 1.00 72.06 129 TYR A C 1
ATOM 992 O O . TYR A 1 129 ? -3.298 -3.125 0.317 1.00 72.06 129 TYR A O 1
ATOM 1000 N N . SER A 1 130 ? -1.174 -2.511 -0.057 1.00 76.94 130 SER A N 1
ATOM 1001 C CA . SER A 1 130 ? -1.465 -1.782 -1.293 1.00 76.94 130 SER A CA 1
ATOM 1002 C C . SER A 1 130 ? -1.373 -2.707 -2.507 1.00 76.94 130 SER A C 1
ATOM 1004 O O . SER A 1 130 ? -0.542 -3.606 -2.569 1.00 76.94 130 SER A O 1
ATOM 1006 N N . SER A 1 131 ? -2.245 -2.511 -3.486 1.00 77.62 131 SER A N 1
ATOM 1007 C CA . SER A 1 131 ? -2.220 -3.221 -4.766 1.00 77.62 131 SER A CA 1
ATOM 1008 C C . SER A 1 131 ? -2.786 -2.320 -5.852 1.00 77.62 131 SER A C 1
ATOM 1010 O O . SER A 1 131 ? -3.544 -1.396 -5.556 1.00 77.62 131 SER A O 1
ATOM 1012 N N . PHE A 1 132 ? -2.423 -2.556 -7.107 1.00 74.88 132 PHE A N 1
ATOM 1013 C CA . PHE A 1 132 ? -3.005 -1.832 -8.237 1.00 74.88 132 PHE A CA 1
ATOM 1014 C C . PHE A 1 132 ? -3.609 -2.794 -9.256 1.00 74.88 132 PHE A C 1
ATOM 1016 O O . PHE A 1 132 ? -3.153 -3.925 -9.404 1.00 74.88 132 PHE A O 1
ATOM 1023 N N . THR A 1 133 ? -4.613 -2.342 -10.007 1.00 69.00 133 THR A N 1
ATOM 1024 C CA . THR A 1 133 ? -5.213 -3.164 -11.072 1.00 69.00 133 THR A CA 1
ATOM 1025 C C . THR A 1 133 ? -4.324 -3.194 -12.312 1.00 69.00 133 THR A C 1
ATOM 1027 O O . THR A 1 133 ? -4.101 -4.246 -12.905 1.00 69.00 133 THR A O 1
ATOM 1030 N N . SER A 1 134 ? -3.788 -2.039 -12.706 1.00 62.50 134 SER A N 1
ATOM 1031 C CA . SER A 1 134 ? -2.805 -1.960 -13.782 1.00 62.50 134 SER A CA 1
ATOM 1032 C C . SER A 1 134 ? -1.903 -0.742 -13.632 1.00 62.50 134 SER A C 1
ATOM 1034 O O . SER A 1 134 ? -2.323 0.325 -13.175 1.00 62.50 134 SER A O 1
ATOM 1036 N N . VAL A 1 135 ? -0.656 -0.913 -14.061 1.00 64.56 135 VAL A N 1
ATOM 1037 C CA . VAL A 1 135 ? 0.268 0.176 -14.367 1.00 64.56 135 VAL A CA 1
ATOM 1038 C C . VAL A 1 135 ? 0.507 0.094 -15.863 1.00 64.56 135 VAL A C 1
ATOM 1040 O O . VAL A 1 135 ? 1.066 -0.886 -16.348 1.00 64.56 135 VAL A O 1
ATOM 1043 N N . ALA A 1 136 ? 0.043 1.097 -16.601 1.00 59.66 136 ALA A N 1
ATOM 1044 C CA . ALA A 1 136 ? 0.267 1.170 -18.037 1.00 59.66 136 ALA A CA 1
ATOM 1045 C C . ALA A 1 136 ? 0.843 2.537 -18.422 1.00 59.66 136 ALA A C 1
ATOM 1047 O O . ALA A 1 136 ? 0.437 3.557 -17.841 1.00 59.66 136 ALA A O 1
ATOM 1048 N N . PRO A 1 137 ? 1.754 2.589 -19.411 1.00 60.94 137 PRO A N 1
ATOM 1049 C CA . PRO A 1 137 ? 2.044 3.842 -20.083 1.00 60.94 137 PRO A CA 1
ATOM 1050 C C . PRO A 1 137 ? 0.751 4.389 -20.697 1.00 60.94 137 PRO A C 1
ATOM 1052 O O . PRO A 1 137 ? -0.045 3.653 -21.285 1.00 60.94 137 PRO A O 1
ATOM 1055 N N . ALA A 1 138 ? 0.517 5.690 -20.554 1.00 59.84 138 ALA A N 1
ATOM 1056 C CA . ALA A 1 138 ? -0.572 6.346 -21.253 1.00 59.84 138 ALA A CA 1
ATOM 1057 C C . ALA A 1 138 ? -0.300 6.247 -22.758 1.00 59.84 138 ALA A C 1
ATOM 1059 O O . ALA A 1 138 ? 0.748 6.689 -23.228 1.00 59.84 138 ALA A O 1
ATOM 1060 N N . ALA A 1 139 ? -1.246 5.673 -23.505 1.00 51.88 139 ALA A N 1
ATOM 1061 C CA . ALA A 1 139 ? -1.118 5.476 -2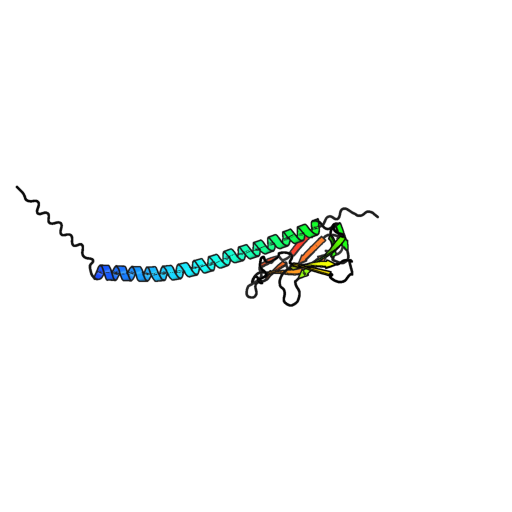4.945 1.00 51.88 139 ALA A CA 1
ATOM 1062 C C . ALA A 1 139 ? -0.620 6.755 -25.650 1.00 51.88 139 ALA A C 1
ATOM 1064 O O . ALA A 1 139 ? -1.228 7.823 -25.524 1.00 51.88 139 ALA A O 1
ATOM 1065 N N . GLY A 1 140 ? 0.505 6.637 -26.363 1.00 50.56 140 GLY A N 1
ATOM 1066 C CA . GLY A 1 140 ? 1.106 7.721 -27.145 1.00 50.56 140 GLY A CA 1
ATOM 1067 C C . GLY A 1 140 ? 1.819 8.816 -26.342 1.00 50.56 140 GLY A C 1
ATOM 1068 O O . GLY A 1 140 ? 2.029 9.899 -26.885 1.00 50.56 140 GLY A O 1
ATOM 1069 N N . LYS A 1 141 ? 2.152 8.595 -25.059 1.00 55.25 141 LYS A N 1
ATOM 1070 C CA . LYS A 1 141 ? 2.926 9.551 -24.248 1.00 55.25 141 LYS A CA 1
ATOM 1071 C C . LYS A 1 141 ? 4.031 8.856 -23.459 1.00 55.25 141 LYS A C 1
ATOM 1073 O O . LYS A 1 141 ? 3.788 8.366 -22.354 1.00 55.25 141 LYS A O 1
ATOM 1078 N N . ASP A 1 142 ? 5.243 8.900 -24.003 1.00 58.44 142 ASP A N 1
ATOM 1079 C CA . ASP A 1 142 ? 6.450 8.478 -23.295 1.00 58.44 142 ASP A CA 1
ATOM 1080 C C . ASP A 1 142 ? 6.560 9.219 -21.956 1.00 58.44 142 ASP A C 1
ATOM 1082 O O . ASP A 1 142 ? 6.357 10.434 -21.861 1.00 58.44 142 ASP A O 1
ATOM 1086 N N . GLY A 1 143 ? 6.803 8.461 -20.886 1.00 54.97 143 GLY A N 1
ATOM 1087 C CA . GLY A 1 143 ? 6.967 9.001 -19.537 1.00 54.97 143 GLY A CA 1
ATOM 1088 C C . GLY A 1 143 ? 5.677 9.319 -18.765 1.00 54.97 143 GLY A C 1
ATOM 1089 O O . GLY A 1 143 ? 5.770 9.836 -17.653 1.00 54.97 143 GLY A O 1
ATOM 1090 N N . ILE A 1 144 ? 4.468 9.028 -19.267 1.00 62.28 144 ILE A N 1
ATOM 1091 C CA . ILE A 1 144 ? 3.237 9.140 -18.455 1.00 62.28 144 ILE A CA 1
ATOM 1092 C C . ILE A 1 144 ? 2.731 7.758 -18.059 1.00 62.28 144 ILE A C 1
ATOM 1094 O O . ILE A 1 144 ? 2.380 6.963 -18.920 1.00 62.28 144 ILE A O 1
ATOM 1098 N N . PHE A 1 145 ? 2.580 7.526 -16.756 1.00 64.94 145 PHE A N 1
ATOM 1099 C CA . PHE A 1 145 ? 2.032 6.296 -16.190 1.00 64.94 145 PHE A CA 1
ATOM 1100 C C . PHE A 1 145 ? 0.679 6.564 -15.577 1.00 64.94 145 PHE A C 1
ATOM 1102 O O . PHE A 1 145 ? 0.499 7.517 -14.812 1.00 64.94 145 PHE A O 1
ATOM 1109 N N . VAL A 1 146 ? -0.269 5.698 -15.908 1.00 64.56 146 VAL A N 1
ATOM 1110 C CA . VAL A 1 146 ? -1.577 5.676 -15.272 1.00 64.56 146 VAL A CA 1
ATOM 1111 C C . VAL A 1 146 ? -1.625 4.440 -14.395 1.00 64.56 146 VAL A C 1
ATOM 1113 O O . VAL A 1 146 ? -1.593 3.314 -14.888 1.00 64.56 146 VAL A O 1
ATOM 1116 N N . ILE A 1 147 ? -1.681 4.673 -13.089 1.00 66.88 147 ILE A N 1
ATOM 1117 C CA . ILE A 1 147 ? -2.048 3.649 -12.121 1.00 66.88 147 ILE A CA 1
ATOM 1118 C C . ILE A 1 147 ? -3.572 3.650 -12.086 1.00 66.88 147 ILE A C 1
ATOM 1120 O O . ILE A 1 147 ? -4.186 4.659 -11.717 1.00 66.88 147 ILE A O 1
ATOM 1124 N N . THR A 1 148 ? -4.176 2.547 -12.515 1.00 62.53 148 THR A N 1
ATOM 1125 C CA . THR A 1 148 ? -5.633 2.377 -12.495 1.00 62.53 148 THR A CA 1
ATOM 1126 C C . THR A 1 148 ? -6.007 1.528 -11.291 1.00 62.53 148 THR A C 1
ATOM 1128 O O . THR A 1 148 ? -5.458 0.437 -11.123 1.00 62.53 148 THR A O 1
ATOM 1131 N N . GLY A 1 149 ? -6.920 2.035 -10.455 1.00 60.47 149 GLY A N 1
ATOM 1132 C CA . GLY A 1 149 ? -7.402 1.337 -9.263 1.00 60.47 149 GLY A CA 1
ATOM 1133 C C . GLY A 1 149 ? -6.273 0.983 -8.300 1.00 60.47 149 GLY A C 1
ATOM 1134 O O . GL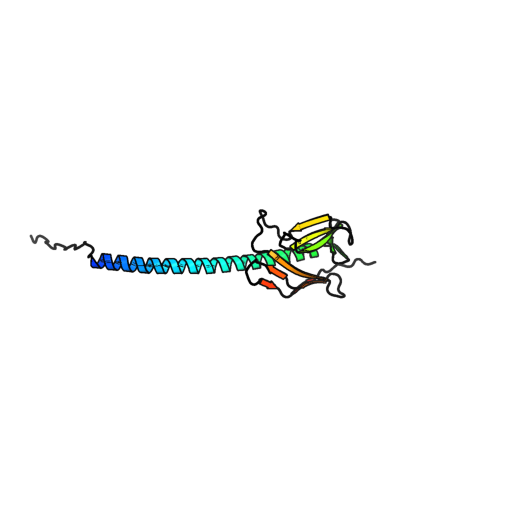Y A 1 149 ? -5.931 -0.192 -8.178 1.00 60.47 149 GLY A O 1
ATOM 1135 N N . LEU A 1 150 ? -5.672 1.997 -7.662 1.00 72.56 150 LEU A N 1
ATOM 1136 C CA . LEU A 1 150 ? -4.791 1.774 -6.513 1.00 72.56 150 LEU A CA 1
ATOM 1137 C C . LEU A 1 150 ? -5.679 1.546 -5.294 1.00 72.56 150 LEU A C 1
ATOM 1139 O O . LEU A 1 150 ? -6.485 2.406 -4.936 1.00 72.56 150 LEU A O 1
ATOM 1143 N N . GLU A 1 151 ? -5.540 0.391 -4.671 1.00 72.44 151 GLU A N 1
ATOM 1144 C CA . GLU A 1 151 ? -6.420 -0.057 -3.605 1.00 72.44 151 GLU A CA 1
ATOM 1145 C C . GLU A 1 151 ? -5.596 -0.509 -2.412 1.00 72.44 151 GLU A C 1
ATOM 1147 O O . GLU A 1 151 ? -4.536 -1.121 -2.569 1.00 72.44 151 GLU A O 1
ATOM 1152 N N . VAL A 1 152 ? -6.104 -0.237 -1.213 1.00 72.19 152 VAL A N 1
ATOM 1153 C CA . VAL A 1 152 ? -5.642 -0.932 -0.015 1.00 72.19 152 VAL A CA 1
ATOM 1154 C C . VAL A 1 152 ? -6.611 -2.049 0.300 1.00 72.19 152 VAL A C 1
ATOM 1156 O O . VAL A 1 152 ? -7.764 -1.801 0.654 1.00 72.19 152 VAL A O 1
ATOM 1159 N N . GLY A 1 153 ? -6.133 -3.275 0.128 1.00 65.69 153 GLY A N 1
ATOM 1160 C CA . GLY A 1 153 ? -6.854 -4.476 0.492 1.00 65.69 153 GLY A CA 1
ATOM 1161 C C . GLY A 1 153 ? -6.674 -4.773 1.972 1.00 65.69 153 GLY A C 1
ATOM 1162 O O . GLY A 1 153 ? -5.575 -4.674 2.518 1.00 65.69 153 GLY A O 1
ATOM 1163 N N . ASN A 1 154 ? -7.766 -5.183 2.605 1.00 64.50 154 ASN A N 1
ATOM 1164 C CA . ASN A 1 154 ? -7.739 -5.909 3.860 1.00 64.50 154 ASN A CA 1
ATOM 1165 C C . ASN A 1 154 ? -8.678 -7.099 3.703 1.00 64.50 154 ASN A C 1
ATOM 1167 O O . ASN A 1 154 ? -9.768 -6.929 3.165 1.00 64.50 154 ASN A O 1
ATOM 1171 N N . GLY A 1 155 ? -8.241 -8.294 4.106 1.00 54.69 155 GLY A N 1
ATOM 1172 C CA . GLY A 1 155 ? -8.845 -9.586 3.758 1.00 54.69 155 GLY A CA 1
ATOM 1173 C C . GLY A 1 155 ? -10.348 -9.762 4.031 1.00 54.69 155 GLY A C 1
ATOM 1174 O O . GLY A 1 155 ? -10.883 -10.805 3.664 1.00 54.69 155 GLY A O 1
ATOM 1175 N N . THR A 1 156 ? -11.037 -8.788 4.637 1.00 51.19 156 THR A N 1
ATOM 1176 C CA . THR A 1 156 ? -12.479 -8.830 4.928 1.00 51.19 156 THR A CA 1
ATOM 1177 C C . THR A 1 156 ? -13.262 -7.522 4.715 1.00 51.19 156 THR A C 1
ATOM 1179 O O . THR A 1 156 ? -14.479 -7.557 4.869 1.00 51.19 156 THR A O 1
ATOM 1182 N N . ASP A 1 157 ? -12.642 -6.384 4.369 1.00 53.72 157 ASP A N 1
ATOM 1183 C CA . ASP A 1 157 ? -13.338 -5.080 4.294 1.00 53.72 157 ASP A CA 1
ATOM 1184 C C . ASP A 1 157 ? -13.308 -4.438 2.902 1.00 53.72 157 ASP A C 1
ATOM 1186 O O . ASP A 1 157 ? -12.459 -4.752 2.069 1.00 53.72 157 ASP A O 1
ATOM 1190 N N . VAL A 1 158 ? -14.249 -3.512 2.661 1.00 54.03 158 VAL A N 1
ATOM 1191 C CA . VAL A 1 158 ? -14.322 -2.731 1.417 1.00 54.03 158 VAL A CA 1
ATOM 1192 C C . VAL A 1 158 ? -13.010 -1.956 1.245 1.00 54.03 158 VAL A C 1
ATOM 1194 O O . VAL A 1 158 ? -12.712 -1.103 2.084 1.00 54.03 158 VAL A O 1
ATOM 1197 N N . PRO A 1 159 ? -12.227 -2.225 0.188 1.00 60.22 159 PRO A N 1
ATOM 1198 C CA . PRO A 1 159 ? -10.934 -1.585 -0.001 1.00 60.22 159 PRO A C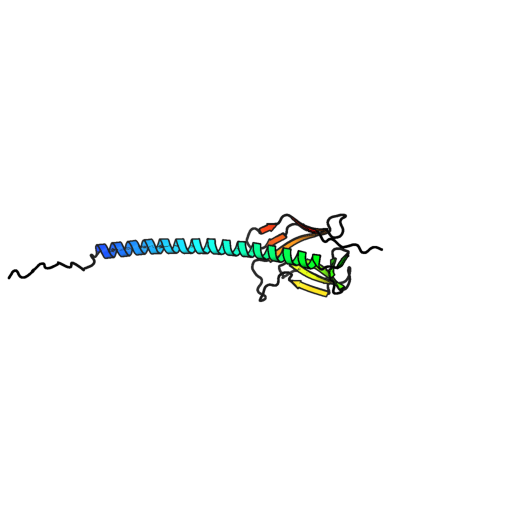A 1
ATOM 1199 C C . PRO A 1 159 ? -11.086 -0.072 -0.163 1.00 60.22 159 PRO A C 1
ATOM 1201 O O . PRO A 1 159 ? -11.988 0.411 -0.855 1.00 60.22 159 PRO A O 1
ATOM 1204 N N . THR A 1 160 ? -10.173 0.687 0.442 1.00 62.84 160 THR A N 1
ATOM 1205 C CA . THR A 1 160 ? -10.039 2.118 0.153 1.00 62.84 160 THR A CA 1
ATOM 1206 C C . THR A 1 160 ? -9.437 2.252 -1.248 1.00 62.84 160 THR A C 1
ATOM 1208 O O . THR A 1 160 ? -8.285 1.867 -1.460 1.00 62.84 160 THR A O 1
ATOM 1211 N N . LYS A 1 161 ? -10.223 2.763 -2.206 1.00 60.25 161 LYS A N 1
ATOM 1212 C CA . LYS A 1 161 ? -9.848 2.863 -3.626 1.00 60.25 161 LYS A CA 1
ATOM 1213 C C . LYS A 1 161 ? -9.489 4.285 -4.035 1.00 60.25 161 LYS A C 1
ATOM 1215 O O . LYS A 1 161 ? -10.146 5.246 -3.638 1.00 60.25 161 LYS A O 1
ATOM 1220 N N . LEU A 1 162 ? -8.490 4.396 -4.900 1.00 60.84 162 LEU A N 1
ATOM 1221 C CA . LEU A 1 162 ? -8.204 5.583 -5.689 1.00 60.84 162 LEU A CA 1
ATOM 1222 C C . LEU A 1 162 ? -8.417 5.237 -7.170 1.00 60.84 162 LEU A C 1
ATOM 1224 O O . LEU A 1 162 ? -7.669 4.438 -7.738 1.00 60.84 162 LEU A O 1
ATOM 1228 N N . ASP A 1 163 ? -9.438 5.837 -7.790 1.00 52.28 163 ASP A N 1
ATOM 1229 C CA . ASP A 1 163 ? -9.923 5.437 -9.122 1.00 52.28 163 ASP A CA 1
ATOM 1230 C C . ASP A 1 163 ? -8.864 5.577 -10.225 1.00 52.28 163 ASP A C 1
ATOM 1232 O O . ASP A 1 163 ? -8.742 4.717 -11.098 1.00 52.28 163 ASP A O 1
ATOM 1236 N N . SER A 1 164 ? -8.057 6.640 -10.193 1.00 55.97 164 SER A N 1
ATOM 1237 C CA . SER A 1 164 ? -6.908 6.772 -11.091 1.00 55.97 164 SER A CA 1
ATOM 1238 C C . SER A 1 164 ? -5.876 7.761 -10.560 1.00 55.97 164 SER A C 1
ATOM 1240 O O . SER A 1 164 ? -6.217 8.833 -10.058 1.00 55.97 164 SER A O 1
ATOM 1242 N N . TYR A 1 165 ? -4.596 7.420 -10.711 1.00 60.72 165 TYR A N 1
ATOM 1243 C CA . TYR A 1 165 ? -3.485 8.317 -10.412 1.00 60.72 165 TYR A CA 1
ATOM 1244 C C . TYR A 1 165 ? -2.525 8.380 -11.593 1.00 60.72 165 TYR A C 1
ATOM 1246 O O . TYR A 1 165 ? -2.093 7.357 -12.124 1.00 60.72 165 TYR A O 1
ATOM 1254 N N . LYS A 1 166 ? -2.204 9.602 -12.026 1.00 58.56 166 LYS A N 1
ATOM 1255 C CA . LYS A 1 166 ? -1.315 9.845 -13.164 1.00 58.56 166 LYS A CA 1
ATOM 1256 C C . LYS A 1 166 ? 0.022 10.354 -12.657 1.00 58.56 166 LYS A C 1
ATOM 1258 O O . LYS A 1 166 ? 0.099 11.461 -12.126 1.00 58.56 166 LYS A O 1
ATOM 1263 N N . VAL A 1 167 ? 1.075 9.579 -12.878 1.00 62.66 167 VAL A N 1
ATOM 1264 C CA . VAL A 1 167 ? 2.450 10.028 -12.660 1.00 62.66 167 VAL A CA 1
ATOM 1265 C C . VAL A 1 167 ? 3.026 10.446 -14.001 1.00 62.66 167 VAL A C 1
ATOM 1267 O O . VAL A 1 167 ? 3.061 9.662 -14.943 1.00 62.66 167 VAL A O 1
ATOM 1270 N N . ARG A 1 168 ? 3.468 11.701 -14.095 1.00 59.03 168 ARG A N 1
ATOM 1271 C CA . ARG A 1 168 ? 4.232 12.193 -15.242 1.00 59.03 168 ARG A CA 1
ATOM 1272 C C . ARG A 1 168 ? 5.705 12.245 -14.864 1.00 59.03 168 ARG A C 1
ATOM 1274 O O . ARG A 1 168 ? 6.080 12.993 -13.963 1.00 59.03 168 ARG A O 1
ATOM 1281 N N . GLN A 1 169 ? 6.519 11.519 -15.606 1.00 56.72 169 GLN A N 1
ATOM 1282 C CA . GLN A 1 169 ? 7.940 11.762 -15.741 1.00 56.72 169 GLN A CA 1
ATOM 1283 C C . GLN A 1 169 ? 8.149 12.739 -16.902 1.00 56.72 169 GLN A C 1
ATOM 1285 O O . GLN A 1 169 ? 7.561 12.591 -17.972 1.00 56.72 169 GLN A O 1
ATOM 1290 N N . ILE A 1 170 ? 8.953 13.776 -16.680 1.00 54.78 170 ILE A N 1
ATOM 1291 C CA . ILE A 1 170 ? 9.475 14.607 -17.766 1.00 54.78 170 ILE A CA 1
ATOM 1292 C C . ILE A 1 170 ? 10.863 14.048 -18.045 1.00 54.78 170 ILE A C 1
ATOM 1294 O O . ILE A 1 170 ? 11.821 14.430 -17.376 1.00 54.78 170 ILE A O 1
ATOM 1298 N N . ILE A 1 171 ? 10.956 13.102 -18.977 1.00 50.19 171 ILE A N 1
ATOM 1299 C CA . ILE A 1 171 ? 12.253 12.656 -19.482 1.00 50.19 171 ILE A CA 1
ATOM 1300 C C . ILE A 1 171 ? 12.798 13.841 -20.285 1.00 50.19 171 ILE A C 1
ATOM 1302 O O . ILE A 1 171 ? 12.226 14.228 -21.305 1.00 50.19 171 ILE A O 1
ATOM 1306 N N . LYS A 1 172 ? 13.836 14.511 -19.768 1.00 45.19 172 LYS A N 1
ATOM 1307 C CA . LYS A 1 172 ? 14.575 15.503 -20.558 1.00 45.19 172 LYS A CA 1
ATOM 1308 C C . LYS A 1 172 ? 15.227 14.724 -21.696 1.00 45.19 17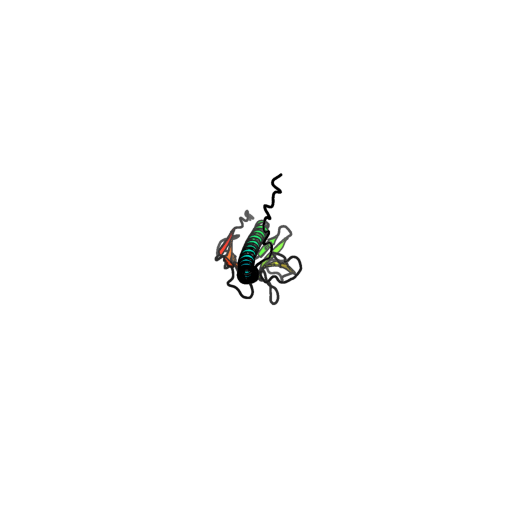2 LYS A C 1
ATOM 1310 O O . LYS A 1 172 ? 16.020 13.834 -21.423 1.00 45.19 172 LYS A O 1
ATOM 1315 N N . GLY A 1 173 ? 14.806 15.018 -22.924 1.00 38.22 173 GLY A N 1
ATOM 1316 C CA . GLY A 1 173 ? 15.099 14.220 -24.108 1.00 38.22 173 GLY A CA 1
ATOM 1317 C C . GLY A 1 173 ? 16.558 13.785 -24.221 1.00 38.22 173 GLY A C 1
ATOM 1318 O O . GLY A 1 173 ? 17.466 14.611 -24.136 1.00 38.22 173 GLY A O 1
ATOM 1319 N N . GLY A 1 174 ? 16.751 12.491 -24.467 1.00 36.88 174 GLY A N 1
ATOM 1320 C CA . GLY A 1 174 ? 17.881 12.035 -25.259 1.00 36.88 174 GLY A CA 1
ATOM 1321 C C . GLY A 1 174 ? 17.595 12.435 -26.700 1.00 36.88 174 GLY A C 1
ATOM 1322 O O . GLY A 1 174 ? 16.769 11.812 -27.359 1.00 36.88 174 GLY A O 1
ATOM 1323 N N . SER A 1 175 ? 18.193 13.540 -27.140 1.00 34.28 175 SER A N 1
ATOM 1324 C CA . SER A 1 175 ? 18.348 13.817 -28.562 1.00 34.28 175 SER A CA 1
ATOM 1325 C C . SER A 1 175 ? 19.242 12.734 -29.160 1.00 34.28 175 SER A C 1
ATOM 1327 O O . SER A 1 175 ? 20.336 12.504 -28.634 1.00 34.28 175 SER A O 1
ATOM 1329 N N . 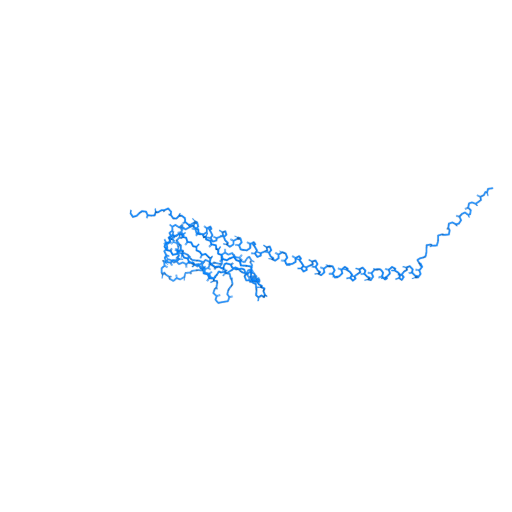GLU A 1 176 ? 18.753 12.099 -30.224 1.00 35.34 176 GLU A N 1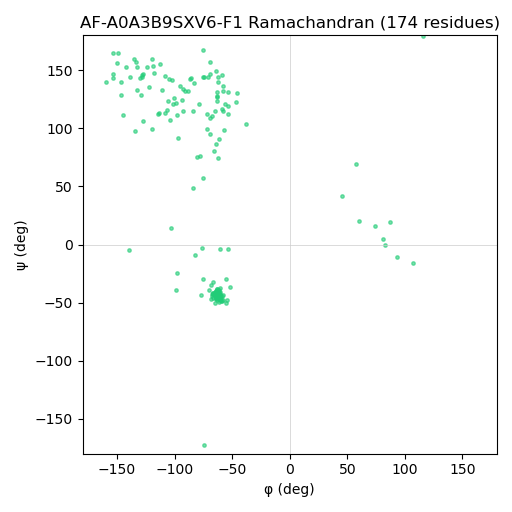
ATOM 1330 C CA . GLU A 1 176 ? 19.584 11.473 -31.260 1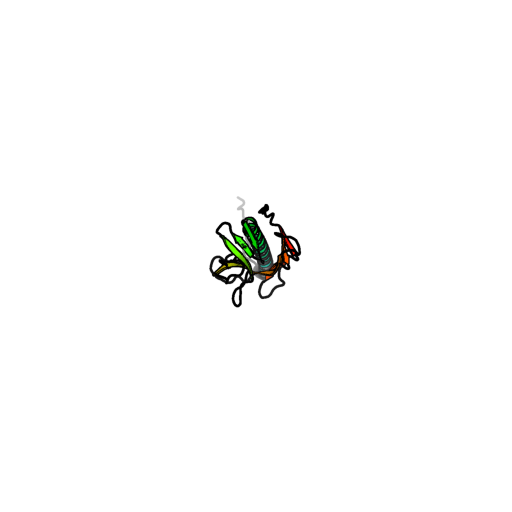.00 35.34 176 GLU A CA 1
ATOM 1331 C C . GLU A 1 176 ? 20.723 12.399 -31.718 1.00 35.34 176 GLU A C 1
ATOM 1333 O O . GLU A 1 176 ? 20.526 13.641 -31.713 1.00 35.34 176 GLU A O 1
#

Nearest PDB structures (foldseek):
  5efv-assembly1_A  TM=3.432E-01  e=1.018E-01  Dubowvirus dv11
  3gvl-assembly1_A  TM=4.858E-01  e=8.928E-01  Escherichia phage K1F
  2luu-assembly1_A  TM=2.733E-01  e=1.060E+00  Danio rerio
  6rxu-assembly1_CW  TM=3.056E-01  e=2.104E+00  Thermochaetoides thermophila
  8hhx-assembly1_G  TM=1.842E-01  e=4.176E+00  Homo sapiens

Radius of gyration: 31.47 Å; Cα contacts (8 Å, |Δi|>4): 231; chains: 1; bounding box: 54×44×115 Å

Foldseek 3Di:
DPPPPPPPPPPVDQDPVNVVVVVVVVVVVVVVVVVVVVVCVVVVVVVVVVVVLVVQLVLLVVLVLVQLQQFQDDDDQWTAHPVGWTWHWDADDPPDGAIWIFIANDPPGDTDDIDHSDDDDPPDPDLWYWDFPDWDADPPDPQKIKGAWTWIHGPPDDTDTDGIDIRGHPNPDPDD